Protein AF-A0A8C8WQU9-F1 (afdb_monomer)

Secondary structure (DSSP, 8-state):
-EEEEEETTS-EEEEE--TTSBHHHHHHHHHHHH---GGGEEEEETTEEPPTTSBGGGGT--TTEEEEEEE--------S-S-----HHHHHHHHHTTTS-HHHHHHHHHHHHHHHHHHHHT--HHHHHHHHHHHHS--------------------------------

Sequence (169 aa):
MFLTVKLLLGQRCSLKVSGQESVAMLKKLVSERLQVPEEQQHLLFRGQLLADDKRLSNYRIGPDASINVMMRPLAKSTAGEAHQPQPLWHHLGLVLAKHFEPQDTKAVLRLLKQEHQERLQRISLGDLERLAQCLLVEEPVVEPPGEKERGEHLLGVRPGCFGRYTDQE

InterPro domains:
  IPR000626 Ubiquitin-like domain [PF00240] (3-73)
  IPR000626 Ubiquitin-like domain [PS50053] (1-72)
  IPR000626 Ubiquitin-like domain [SM00213] (1-72)
  IPR019954 Ubiquitin conserved site [PS00299] (27-52)
  IPR029071 Ubiquitin-like domain superfamily [SSF54236] (1-84)
  IPR041421 Ubl4, C-terminal TUGS domain [PF17840] (89-134)
  IPR043317 Ubiquitin-like protein 4B [PTHR47905] (1-150)

Organism: Panthera leo (NCBI:txid9689)

Foldseek 3Di:
DWEWEAELLRDIDIDDDDQFDFPLVVLVVCCVPVVADSVQWFKAFPNDTGDRPDGNVVVVQDPHGYIYIYGDPPPPPPPDDDDPPPPVLVVQLVVCVVPDDNVVSVVVSVVVVVVVVVCVVVQDPVNVVVVSCVVNVPDDDDDDDDDDDDDDDDDDDDDDDDDDDDDDD

Structure (mmCIF, N/CA/C/O backbone):
data_AF-A0A8C8WQU9-F1
#
_entry.id   AF-A0A8C8WQU9-F1
#
loop_
_atom_site.group_PDB
_atom_site.id
_atom_site.type_symbol
_atom_site.label_atom_id
_atom_site.label_alt_id
_atom_site.label_comp_id
_atom_site.label_asym_id
_atom_site.label_entity_id
_atom_site.label_seq_id
_atom_site.pdbx_PDB_ins_code
_atom_site.Cartn_x
_atom_site.Cartn_y
_atom_site.Cartn_z
_atom_site.occupancy
_atom_site.B_iso_or_equiv
_atom_site.auth_seq_id
_atom_site.auth_comp_id
_atom_site.auth_asym_id
_atom_site.auth_atom_id
_atom_site.pdbx_PDB_model_num
ATOM 1 N N . MET A 1 1 ? -15.881 -2.206 21.773 1.00 85.19 1 MET A N 1
ATOM 2 C CA . MET A 1 1 ? -16.179 -3.003 20.565 1.00 85.19 1 MET A CA 1
ATOM 3 C C . MET A 1 1 ? -14.893 -3.657 20.079 1.00 85.19 1 MET A C 1
ATOM 5 O O . MET A 1 1 ? -13.821 -3.149 20.396 1.00 85.19 1 MET A O 1
ATOM 9 N N . PHE A 1 2 ? -14.984 -4.789 19.385 1.00 88.06 2 PHE A N 1
ATOM 10 C CA . PHE A 1 2 ? -13.828 -5.426 18.750 1.00 88.06 2 PHE A CA 1
ATOM 11 C C . PHE A 1 2 ? -13.806 -5.063 17.269 1.00 88.06 2 PHE A C 1
ATOM 13 O O . PHE A 1 2 ? -14.858 -5.013 16.640 1.00 88.06 2 PHE A O 1
ATOM 20 N N . LEU A 1 3 ? -12.623 -4.769 16.739 1.00 91.12 3 LEU A N 1
ATOM 21 C CA . LEU A 1 3 ? -12.391 -4.503 15.325 1.00 91.12 3 LEU A CA 1
ATOM 22 C C . LEU A 1 3 ? -11.347 -5.472 14.795 1.00 91.12 3 LEU A C 1
ATOM 24 O O . LEU A 1 3 ? -10.357 -5.751 15.472 1.00 91.12 3 LEU A O 1
ATOM 28 N N . THR A 1 4 ? -11.538 -5.936 13.565 1.00 91.38 4 THR A N 1
ATOM 29 C CA . THR A 1 4 ? -10.522 -6.704 12.847 1.00 91.38 4 THR A CA 1
ATOM 30 C C . THR A 1 4 ? -9.752 -5.766 11.935 1.00 91.38 4 THR A C 1
ATOM 32 O O . THR A 1 4 ? -10.322 -5.155 11.034 1.00 91.38 4 THR A O 1
ATOM 35 N N . VAL A 1 5 ? -8.447 -5.667 12.139 1.00 91.88 5 VAL A N 1
ATOM 36 C CA . VAL A 1 5 ? -7.554 -4.908 11.270 1.00 91.88 5 VAL A CA 1
ATOM 37 C C . VAL A 1 5 ? -6.802 -5.888 10.377 1.00 91.88 5 VAL A C 1
ATOM 39 O O . VAL A 1 5 ? -6.240 -6.861 10.875 1.00 91.88 5 VAL A O 1
ATOM 42 N N . LYS A 1 6 ? -6.822 -5.657 9.062 1.00 91.06 6 LYS A N 1
ATOM 43 C CA . LYS A 1 6 ? -6.188 -6.511 8.048 1.00 91.06 6 LYS A CA 1
ATOM 44 C C . LYS A 1 6 ? -5.132 -5.722 7.285 1.00 91.06 6 LYS A C 1
ATOM 46 O O . LYS A 1 6 ? -5.449 -4.675 6.728 1.00 91.06 6 LYS A O 1
ATOM 51 N N . LEU A 1 7 ? -3.903 -6.214 7.235 1.00 88.12 7 LEU A N 1
ATOM 52 C CA . LEU A 1 7 ? -2.866 -5.703 6.342 1.00 88.12 7 LEU A CA 1
ATOM 53 C C . LEU A 1 7 ? -2.962 -6.377 4.976 1.00 88.12 7 LEU A C 1
ATOM 55 O O . LEU A 1 7 ? -3.433 -7.505 4.852 1.00 88.12 7 LEU A O 1
ATOM 59 N N . LEU A 1 8 ? -2.441 -5.693 3.955 1.00 74.25 8 LEU A N 1
ATOM 60 C CA . LEU A 1 8 ? -2.272 -6.266 2.615 1.00 74.25 8 LEU A CA 1
ATOM 61 C C . LEU A 1 8 ? -1.312 -7.468 2.597 1.00 74.25 8 LEU A C 1
ATOM 63 O O . LEU A 1 8 ? -1.430 -8.324 1.732 1.00 74.25 8 LEU A O 1
ATOM 67 N N . LEU A 1 9 ? -0.407 -7.555 3.575 1.00 74.69 9 LEU A N 1
ATOM 68 C CA . LEU A 1 9 ? 0.551 -8.652 3.746 1.00 74.69 9 LEU A CA 1
ATOM 69 C C . LEU A 1 9 ? -0.062 -9.877 4.456 1.00 74.69 9 LEU A C 1
ATOM 71 O O . LEU A 1 9 ? 0.643 -10.602 5.140 1.00 74.69 9 LEU A O 1
ATOM 75 N N . GLY A 1 10 ? -1.387 -10.0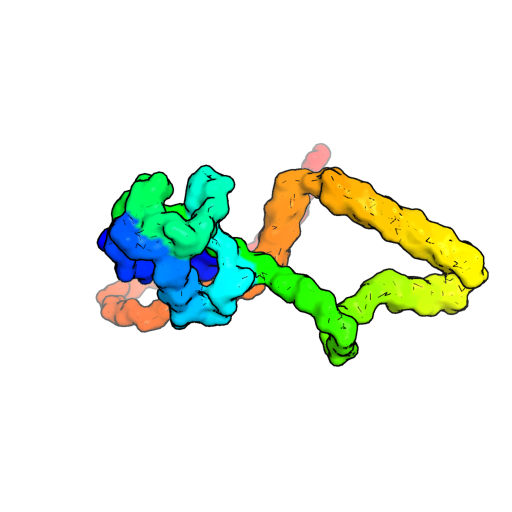60 4.415 1.00 75.50 10 GLY A N 1
ATOM 76 C CA . GLY A 1 10 ? -2.075 -11.199 5.045 1.00 75.50 10 GLY A CA 1
ATOM 77 C C . GLY A 1 10 ? -2.181 -11.151 6.578 1.00 75.50 10 GLY A C 1
ATOM 78 O O . GLY A 1 10 ? -3.049 -11.806 7.159 1.00 75.50 10 GLY A O 1
ATOM 79 N N . GLN A 1 11 ? -1.374 -10.327 7.250 1.00 83.38 11 GLN A N 1
ATOM 80 C CA . GLN A 1 11 ? -1.410 -10.176 8.703 1.00 83.38 11 GLN A CA 1
ATOM 81 C C . GLN A 1 11 ? -2.728 -9.541 9.174 1.00 83.38 11 GLN A C 1
ATOM 83 O O . GLN A 1 11 ? -3.182 -8.521 8.651 1.00 83.38 11 GLN A O 1
ATOM 88 N N . ARG A 1 12 ? -3.346 -10.120 10.208 1.00 88.69 12 ARG A N 1
ATOM 89 C CA . ARG A 1 12 ? -4.572 -9.600 10.829 1.00 88.69 12 ARG A CA 1
ATOM 90 C C . ARG A 1 12 ? -4.436 -9.535 12.341 1.00 88.69 12 ARG A C 1
ATOM 92 O O . ARG A 1 12 ? -3.870 -10.437 12.950 1.00 88.69 12 ARG A O 1
ATOM 99 N N . CYS A 1 13 ? -4.999 -8.503 12.956 1.00 89.00 13 CYS A N 1
ATOM 100 C CA . CYS A 1 13 ? -5.068 -8.385 14.408 1.00 89.00 13 CYS A CA 1
ATOM 101 C C . CYS A 1 13 ? -6.464 -7.942 14.856 1.00 89.00 13 CYS A C 1
ATOM 103 O O . CYS A 1 13 ? -7.188 -7.259 14.130 1.00 89.00 13 CYS A O 1
ATOM 105 N N . SER A 1 14 ? -6.852 -8.365 16.059 1.00 91.38 14 SER A N 1
ATOM 106 C CA . SER A 1 14 ? -8.106 -7.944 16.684 1.00 91.38 14 SER A CA 1
ATOM 107 C C . SER A 1 14 ? -7.806 -6.869 17.718 1.00 91.38 14 SER A C 1
ATOM 109 O O . SER A 1 14 ? -7.038 -7.103 18.651 1.00 91.38 14 SER A O 1
ATOM 111 N N . LEU A 1 15 ? -8.402 -5.690 17.556 1.00 90.19 15 LEU A N 1
ATOM 112 C CA . LEU A 1 15 ? -8.216 -4.550 18.449 1.00 90.19 15 LEU A CA 1
ATOM 113 C C . LEU A 1 15 ? -9.496 -4.280 19.232 1.00 90.19 15 LEU A C 1
ATOM 115 O O . LEU A 1 15 ? -10.597 -4.282 18.681 1.00 90.19 15 LEU A O 1
ATOM 119 N N . LYS A 1 16 ? -9.349 -4.016 20.531 1.00 89.94 16 LYS A N 1
ATOM 120 C CA . LYS A 1 16 ? -10.446 -3.576 21.392 1.00 89.94 16 LYS A CA 1
ATOM 121 C C . LYS A 1 16 ? -10.411 -2.055 21.479 1.00 89.94 16 LYS A C 1
ATOM 123 O O . LYS A 1 16 ? -9.494 -1.508 22.078 1.00 89.94 16 LYS A O 1
ATOM 128 N N . VAL A 1 17 ? -11.417 -1.403 20.908 1.00 88.19 17 VAL A N 1
ATOM 129 C CA . VAL A 1 17 ? -11.551 0.064 20.897 1.00 88.19 17 VAL A CA 1
ATOM 130 C C . VAL A 1 17 ? -12.966 0.486 21.265 1.00 88.19 17 VAL A C 1
ATOM 132 O O . VAL A 1 17 ? -13.908 -0.314 21.208 1.00 88.19 17 VAL A O 1
ATOM 135 N N . SER A 1 18 ? -13.149 1.740 21.657 1.00 88.62 18 SER A N 1
ATOM 136 C CA . SER A 1 18 ? -14.468 2.352 21.818 1.00 88.62 18 SER A CA 1
ATOM 137 C C . SER A 1 18 ? -14.915 3.063 20.536 1.00 88.62 18 SER A C 1
ATOM 139 O O . SER A 1 18 ? -14.113 3.679 19.843 1.00 88.62 18 SER A O 1
ATOM 141 N N . GLY A 1 19 ? -16.216 3.045 20.224 1.00 81.56 19 GLY A N 1
ATOM 142 C CA . GLY A 1 19 ? -16.770 3.736 19.045 1.00 81.56 19 GLY A CA 1
ATOM 143 C C . GLY A 1 19 ? -16.589 5.258 19.059 1.00 81.56 19 GLY A C 1
ATOM 144 O O . GLY A 1 19 ? -16.752 5.905 18.030 1.00 81.56 19 GLY A O 1
ATOM 145 N N . GLN A 1 20 ? -16.238 5.830 20.212 1.00 85.50 20 GLN A N 1
ATOM 146 C CA . GLN A 1 20 ? -15.998 7.263 20.383 1.00 85.50 20 GLN A CA 1
ATOM 147 C C . GLN A 1 20 ? -14.537 7.679 20.192 1.00 85.50 20 GLN A C 1
ATOM 149 O O . GLN A 1 20 ? -14.253 8.879 20.211 1.00 85.50 20 GLN A O 1
ATOM 154 N N . GLU A 1 21 ? -13.625 6.721 20.027 1.00 89.25 21 GLU A N 1
ATOM 155 C CA . GLU A 1 21 ? -12.210 6.999 19.794 1.00 89.25 21 GLU A CA 1
ATOM 156 C C . GLU A 1 21 ? -11.976 7.613 18.407 1.00 89.25 21 GLU A C 1
ATOM 158 O O . GLU A 1 21 ? -12.782 7.470 17.478 1.00 89.25 21 GLU A O 1
ATOM 163 N N . SER A 1 22 ? -10.867 8.343 18.285 1.00 91.62 22 SER A N 1
ATOM 164 C CA . SER A 1 22 ? -10.417 8.928 17.026 1.00 91.62 22 SER A CA 1
ATOM 165 C C . SER A 1 22 ? -9.707 7.895 16.157 1.00 91.62 22 SER A C 1
ATOM 167 O O . SER A 1 22 ? -9.136 6.915 16.641 1.00 91.62 22 SER A O 1
ATOM 169 N N . VAL A 1 23 ? -9.698 8.149 14.851 1.00 91.56 23 VAL A N 1
ATOM 170 C CA . VAL A 1 23 ? -8.919 7.355 13.892 1.00 91.56 23 VAL A CA 1
ATOM 171 C C . VAL A 1 23 ? -7.416 7.435 14.203 1.00 91.56 23 VAL A C 1
ATOM 173 O O . VAL A 1 23 ? -6.724 6.427 14.082 1.00 91.56 23 VAL A O 1
ATOM 176 N N . ALA A 1 24 ? -6.926 8.573 14.711 1.00 91.44 24 ALA A N 1
ATOM 177 C CA . ALA A 1 24 ? -5.544 8.718 15.177 1.00 91.44 24 ALA A CA 1
ATOM 178 C C . ALA A 1 24 ? -5.177 7.723 16.300 1.00 91.44 24 ALA A C 1
ATOM 180 O O . ALA A 1 24 ? -4.123 7.093 16.250 1.00 91.44 24 ALA A O 1
ATOM 181 N N . MET A 1 25 ? -6.065 7.515 17.283 1.00 90.94 25 MET A N 1
ATOM 182 C CA . MET A 1 25 ? -5.841 6.524 18.347 1.00 90.94 25 MET A CA 1
ATOM 183 C C . MET A 1 25 ? -5.774 5.101 17.780 1.00 90.94 25 MET A C 1
ATOM 185 O O . MET A 1 25 ? -4.926 4.303 18.179 1.00 90.94 25 MET A O 1
ATOM 189 N N . LEU A 1 26 ? -6.636 4.791 16.807 1.00 90.94 26 LEU A N 1
ATOM 190 C CA . LEU A 1 26 ? -6.622 3.496 16.136 1.00 90.94 26 LEU A CA 1
ATOM 191 C C . LEU A 1 26 ? -5.300 3.264 15.386 1.00 90.94 26 LEU A C 1
ATOM 193 O O . LEU A 1 26 ? -4.740 2.179 15.506 1.00 90.94 26 LEU A O 1
ATOM 197 N N . LYS A 1 27 ? -4.761 4.266 14.677 1.00 90.94 27 LYS A N 1
ATOM 198 C CA . LYS A 1 27 ? -3.441 4.170 14.020 1.00 90.94 27 LYS A CA 1
ATOM 199 C C . LYS A 1 27 ? -2.314 3.869 15.003 1.00 90.94 27 LYS A C 1
ATOM 201 O O . LYS A 1 27 ? -1.464 3.025 14.725 1.00 90.94 27 LYS A O 1
ATOM 206 N N . LYS A 1 28 ? -2.339 4.495 16.180 1.00 91.06 28 LYS A N 1
ATOM 207 C CA . LYS A 1 28 ? -1.367 4.219 17.241 1.00 91.06 28 LYS A CA 1
ATOM 208 C C . LYS A 1 28 ? -1.435 2.766 17.718 1.00 91.06 28 LYS A C 1
ATOM 210 O O . LYS A 1 28 ? -0.418 2.084 17.770 1.00 91.06 28 LYS A O 1
ATOM 215 N N . LEU A 1 29 ? -2.637 2.247 17.971 1.00 90.81 29 LEU A N 1
ATOM 216 C CA . LEU A 1 29 ? -2.826 0.838 18.347 1.00 90.81 29 LEU A CA 1
ATOM 217 C C . LEU A 1 29 ? -2.380 -0.126 17.239 1.00 90.81 29 LEU A C 1
ATOM 219 O O . LEU A 1 29 ? -1.796 -1.173 17.513 1.00 90.81 29 LEU A O 1
ATOM 223 N N . VAL A 1 30 ? -2.645 0.223 15.980 1.00 89.38 30 VAL A N 1
ATOM 224 C CA . VAL A 1 30 ? -2.168 -0.530 14.814 1.00 89.38 30 VAL A CA 1
ATOM 225 C C . VAL A 1 30 ? -0.639 -0.500 14.748 1.00 89.38 30 VAL A C 1
ATOM 227 O O . VAL A 1 30 ? -0.035 -1.546 14.528 1.00 89.38 30 VAL A O 1
ATOM 230 N N . SER A 1 31 ? -0.009 0.646 15.015 1.00 89.38 31 SER A N 1
ATOM 231 C CA . SER A 1 31 ? 1.452 0.795 15.081 1.00 89.38 31 SER A CA 1
ATOM 232 C C . SER A 1 31 ? 2.059 -0.109 16.156 1.00 89.38 31 SER A C 1
ATOM 234 O O . SER A 1 31 ? 2.987 -0.862 15.880 1.00 89.38 31 SER A O 1
ATOM 236 N N . GLU A 1 32 ? 1.467 -0.144 17.350 1.00 89.12 32 GLU A N 1
ATOM 237 C CA . GLU A 1 32 ? 1.929 -0.996 18.453 1.00 89.12 32 GLU A CA 1
ATOM 238 C C . GLU A 1 32 ? 1.806 -2.499 18.153 1.00 89.12 32 GLU A C 1
ATOM 240 O O . GLU A 1 32 ? 2.641 -3.290 18.589 1.00 89.12 32 GLU A O 1
ATOM 245 N N . ARG A 1 33 ? 0.766 -2.924 17.421 1.00 87.50 33 ARG A N 1
ATOM 246 C CA . ARG A 1 33 ? 0.516 -4.353 17.145 1.00 87.50 33 ARG A CA 1
ATOM 247 C C . ARG A 1 33 ? 1.180 -4.876 15.884 1.00 87.50 33 ARG A C 1
ATOM 249 O O . ARG A 1 33 ? 1.538 -6.048 15.845 1.00 87.50 33 ARG A O 1
ATOM 256 N N . LEU A 1 34 ? 1.293 -4.039 14.861 1.00 83.94 34 LEU A N 1
ATOM 257 C CA . LEU A 1 34 ? 1.752 -4.430 13.527 1.00 83.94 34 LEU A CA 1
ATOM 258 C C . LEU A 1 34 ? 3.110 -3.805 13.182 1.00 83.94 34 LEU A C 1
ATOM 260 O O . LEU A 1 34 ? 3.645 -4.083 12.117 1.00 83.94 34 LEU A O 1
ATOM 264 N N . GLN A 1 35 ? 3.676 -2.987 14.079 1.00 84.38 35 GLN A N 1
ATOM 265 C CA . GLN A 1 35 ? 4.975 -2.317 13.930 1.00 84.38 35 GLN A CA 1
ATOM 266 C C . GLN A 1 35 ? 5.080 -1.434 12.675 1.00 84.38 35 GLN A C 1
ATOM 268 O O . GLN A 1 35 ? 6.162 -1.221 12.132 1.00 84.38 35 GLN A O 1
ATOM 273 N N . VAL A 1 36 ? 3.951 -0.892 12.211 1.00 83.25 36 VAL A N 1
ATOM 274 C CA . VAL A 1 36 ? 3.902 0.014 11.055 1.00 83.25 36 VAL A CA 1
ATOM 275 C C . VAL A 1 36 ? 3.895 1.466 11.542 1.00 83.25 36 VAL A C 1
ATOM 277 O O . VAL A 1 36 ? 3.056 1.797 12.372 1.00 83.25 36 VAL A O 1
ATOM 280 N N . PRO A 1 37 ? 4.727 2.377 11.012 1.00 87.94 37 PRO A N 1
ATOM 281 C CA . PRO A 1 37 ? 4.691 3.791 11.392 1.00 87.94 37 PRO A CA 1
ATOM 282 C C . PRO A 1 37 ? 3.347 4.455 11.064 1.00 87.94 37 PRO A C 1
ATOM 284 O O . PRO A 1 37 ? 2.845 4.305 9.952 1.00 87.94 37 PRO A O 1
ATOM 287 N N . GLU A 1 38 ? 2.793 5.249 11.984 1.00 88.19 38 GLU A N 1
ATOM 288 C CA . GLU A 1 38 ? 1.481 5.913 11.838 1.00 88.19 38 GLU A CA 1
ATOM 289 C C . GLU A 1 38 ? 1.360 6.759 10.555 1.00 88.19 38 GLU A C 1
ATOM 291 O O . GLU A 1 38 ? 0.307 6.787 9.917 1.00 88.19 38 GLU A O 1
ATOM 296 N N . GLU A 1 39 ? 2.458 7.396 10.138 1.00 85.19 39 GLU A N 1
ATOM 297 C CA . GLU A 1 39 ? 2.547 8.232 8.930 1.00 85.19 39 GLU A CA 1
ATOM 298 C C . GLU A 1 39 ? 2.386 7.437 7.627 1.00 85.19 39 GLU A C 1
ATOM 300 O O . GLU A 1 39 ? 1.946 7.973 6.612 1.00 85.19 39 GLU A O 1
ATOM 305 N N . GLN A 1 40 ? 2.752 6.154 7.647 1.00 87.12 40 GLN A N 1
ATOM 306 C CA . GLN A 1 40 ? 2.679 5.262 6.488 1.00 87.12 40 GLN A CA 1
ATOM 307 C C 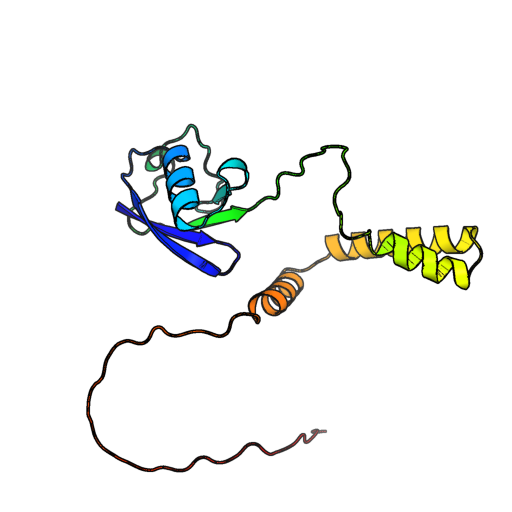. GLN A 1 40 ? 1.353 4.499 6.436 1.00 87.12 40 GLN A C 1
ATOM 309 O O . GLN A 1 40 ? 1.037 3.884 5.414 1.00 87.12 40 GLN A O 1
ATOM 314 N N . GLN A 1 41 ? 0.582 4.521 7.528 1.00 87.94 41 GLN A N 1
ATOM 315 C CA . GLN A 1 41 ? -0.675 3.799 7.647 1.00 87.94 41 GLN A CA 1
ATOM 316 C C . GLN A 1 41 ? -1.841 4.568 7.025 1.00 87.94 41 GLN A C 1
ATOM 318 O O . GLN A 1 41 ? -2.202 5.675 7.435 1.00 87.94 41 GLN A O 1
ATOM 323 N N . HIS A 1 42 ? -2.533 3.898 6.111 1.00 89.94 42 HIS A N 1
ATOM 324 C CA . HIS A 1 42 ? -3.796 4.346 5.546 1.00 89.94 42 HIS A CA 1
ATOM 325 C C . HIS A 1 42 ? -4.901 3.357 5.911 1.00 89.94 42 HIS A C 1
ATOM 327 O O . HIS A 1 42 ? -4.969 2.254 5.368 1.00 89.94 42 HIS A O 1
ATOM 333 N N . LEU A 1 43 ? -5.764 3.758 6.847 1.00 90.81 43 LEU A N 1
ATOM 334 C CA . LEU A 1 43 ? -6.900 2.956 7.293 1.00 90.81 43 LEU A CA 1
ATOM 335 C C . LEU A 1 43 ? -8.073 3.123 6.324 1.00 90.81 43 LEU A C 1
ATOM 337 O O . LEU A 1 43 ? -8.545 4.235 6.099 1.00 90.81 43 LEU A O 1
ATOM 341 N N . LEU A 1 44 ? -8.557 2.018 5.767 1.00 91.50 44 LEU A N 1
ATOM 342 C CA . LEU A 1 44 ? -9.618 1.977 4.770 1.00 91.50 44 LEU A CA 1
ATOM 343 C C . LEU A 1 44 ? -10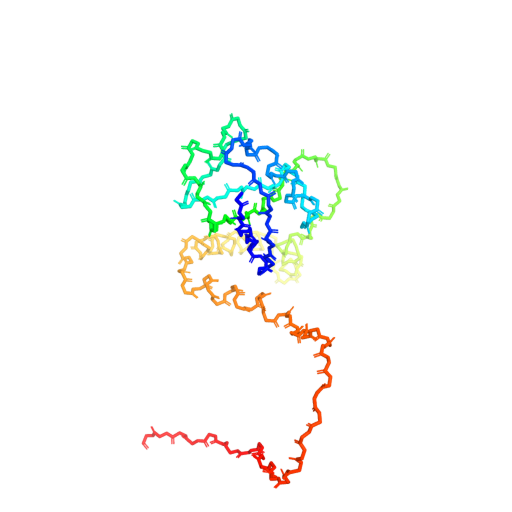.802 1.154 5.284 1.00 91.50 44 LEU A C 1
ATOM 345 O O . LEU A 1 44 ? -10.666 -0.024 5.624 1.00 91.50 44 LEU A O 1
ATOM 349 N N . PHE A 1 45 ? -11.989 1.754 5.282 1.00 91.00 45 PHE A N 1
ATOM 350 C CA . PHE A 1 45 ? -13.234 1.090 5.655 1.00 91.00 45 PHE A CA 1
ATOM 351 C C . PHE A 1 45 ? -14.277 1.278 4.556 1.00 91.00 45 PHE A C 1
ATOM 353 O O . PHE A 1 45 ? -14.580 2.403 4.173 1.00 91.00 45 PHE A O 1
ATOM 360 N N . ARG A 1 46 ? -14.824 0.172 4.028 1.00 87.81 46 ARG A N 1
ATOM 361 C CA . ARG A 1 46 ? -15.824 0.182 2.936 1.00 87.81 46 ARG A CA 1
ATOM 362 C C . ARG A 1 46 ? -15.422 1.067 1.740 1.00 87.81 46 ARG A C 1
ATOM 364 O O . ARG A 1 46 ? -16.246 1.787 1.188 1.00 87.81 46 ARG A O 1
ATOM 371 N N . GLY A 1 47 ? -14.138 1.043 1.378 1.00 85.62 47 GLY A N 1
ATOM 372 C CA . GLY A 1 47 ? -13.586 1.849 0.283 1.00 85.62 47 GLY A CA 1
ATOM 373 C C . GLY A 1 47 ? -13.334 3.325 0.617 1.00 85.62 47 GLY A C 1
ATOM 374 O O . GLY A 1 47 ? -12.841 4.050 -0.238 1.00 85.62 47 GLY A O 1
ATOM 375 N N . GLN A 1 48 ? -13.624 3.780 1.840 1.00 89.31 48 GLN A N 1
ATOM 376 C CA . GLN A 1 48 ? -13.343 5.146 2.288 1.00 89.31 48 GLN A CA 1
ATOM 377 C C . GLN A 1 48 ? -12.085 5.189 3.154 1.00 89.31 48 GLN A C 1
ATOM 379 O O . GLN A 1 48 ? -11.928 4.389 4.080 1.00 89.31 48 GLN A O 1
ATOM 384 N N . LEU A 1 49 ? -11.199 6.141 2.855 1.00 91.38 49 LEU A N 1
ATOM 385 C CA . LEU A 1 49 ? -10.031 6.435 3.678 1.00 91.38 49 LEU A CA 1
ATOM 386 C C . LEU A 1 49 ? -10.478 7.162 4.944 1.00 91.38 49 LEU A C 1
ATOM 388 O O . LEU A 1 49 ? -11.152 8.191 4.877 1.00 91.38 49 LEU A O 1
ATOM 392 N N . LEU A 1 50 ? -10.100 6.619 6.095 1.00 90.94 50 LEU A N 1
ATOM 393 C CA . LEU A 1 50 ? -10.402 7.218 7.381 1.00 90.94 50 LEU A CA 1
ATOM 394 C C . LEU A 1 50 ? -9.440 8.380 7.636 1.00 90.94 50 LEU A C 1
ATOM 396 O O . LEU A 1 50 ? -8.223 8.209 7.632 1.00 90.94 50 LEU A O 1
ATOM 400 N N . ALA A 1 51 ? -10.011 9.559 7.854 1.00 90.06 51 ALA A N 1
ATOM 401 C CA . ALA A 1 51 ? -9.284 10.761 8.242 1.00 90.06 51 ALA A CA 1
ATOM 402 C C . ALA A 1 51 ? -9.058 10.819 9.765 1.00 90.06 51 ALA A C 1
ATOM 404 O O . ALA A 1 51 ? -9.962 10.480 10.536 1.00 90.06 51 ALA A O 1
ATOM 405 N N . ASP A 1 52 ? -7.864 11.254 10.178 1.00 88.19 52 ASP A N 1
ATOM 406 C CA . ASP A 1 52 ? -7.376 11.217 11.568 1.00 88.19 52 ASP A CA 1
ATOM 407 C C . ASP A 1 52 ? -8.157 12.128 12.525 1.00 88.19 52 ASP A C 1
ATOM 409 O O . ASP A 1 52 ? -8.278 11.830 13.715 1.00 88.19 52 ASP A O 1
ATOM 413 N N . ASP A 1 53 ? -8.729 13.205 11.987 1.00 88.19 53 ASP A N 1
ATOM 414 C CA . ASP A 1 53 ? -9.558 14.199 12.671 1.00 88.19 53 ASP A CA 1
ATOM 415 C C . ASP A 1 53 ? -10.968 13.685 13.006 1.00 88.19 53 ASP A C 1
ATOM 417 O O . ASP A 1 53 ? -11.678 14.277 13.824 1.00 88.19 53 ASP A O 1
ATOM 421 N N . LYS A 1 54 ? -11.391 12.564 12.408 1.00 89.31 54 LYS A N 1
ATOM 422 C CA . LYS A 1 54 ? -12.730 12.000 12.608 1.00 89.31 54 LYS A CA 1
ATOM 423 C C . LYS A 1 54 ? -12.731 10.841 13.605 1.00 89.31 54 LYS A C 1
ATOM 425 O O . LYS A 1 54 ? -11.746 10.137 13.818 1.00 89.31 54 LYS A O 1
ATOM 430 N N . ARG A 1 55 ? -13.892 10.638 14.231 1.00 90.69 55 ARG A N 1
ATOM 431 C CA . ARG A 1 55 ? -14.159 9.522 15.152 1.00 90.69 55 ARG A CA 1
ATOM 432 C C . ARG A 1 55 ? -14.654 8.293 14.405 1.00 90.69 55 ARG A C 1
ATOM 434 O O . ARG A 1 55 ? -15.266 8.419 13.344 1.00 90.69 55 ARG A O 1
ATOM 441 N N . LEU A 1 56 ? -14.467 7.114 14.994 1.00 88.25 56 LEU A N 1
ATOM 442 C CA . LEU A 1 56 ? -14.951 5.850 14.422 1.00 88.25 56 LEU A CA 1
ATOM 443 C C . LEU A 1 56 ? -16.484 5.830 14.258 1.00 88.25 56 LEU A C 1
ATOM 445 O O . LEU A 1 56 ? -17.003 5.325 13.259 1.00 88.25 56 LEU A O 1
ATOM 449 N N . SER A 1 57 ? -17.209 6.455 15.190 1.00 87.31 57 SER A N 1
ATOM 450 C CA . SER A 1 57 ? -18.666 6.624 15.146 1.00 87.31 57 SER A CA 1
ATOM 451 C C . SER A 1 57 ? -19.156 7.399 13.918 1.00 87.31 57 SER A C 1
ATOM 453 O O . SER A 1 57 ? -20.200 7.049 13.365 1.00 87.31 57 SER A O 1
ATOM 455 N N . ASN A 1 58 ? -18.388 8.379 13.425 1.00 88.12 58 ASN A N 1
ATOM 456 C CA . ASN A 1 58 ? -18.750 9.164 12.235 1.00 88.12 58 ASN A CA 1
ATOM 457 C C . ASN A 1 58 ? -18.815 8.296 10.970 1.00 88.12 58 ASN A C 1
ATOM 459 O O . ASN A 1 58 ? -19.601 8.571 10.066 1.00 88.12 58 ASN A O 1
ATOM 463 N N . TYR A 1 59 ? -18.022 7.225 10.924 1.00 86.75 59 TYR A N 1
ATOM 464 C CA . TYR A 1 59 ? -17.996 6.266 9.820 1.00 86.75 59 TYR A CA 1
ATOM 465 C C . TYR A 1 59 ? -18.935 5.073 10.038 1.00 86.75 59 TYR A C 1
ATOM 467 O O . TYR A 1 59 ? -18.930 4.134 9.242 1.00 86.75 59 TYR A O 1
ATOM 475 N N . ARG A 1 60 ? -19.750 5.099 11.106 1.00 86.88 60 ARG A N 1
ATOM 476 C CA . ARG A 1 60 ? -20.652 4.004 11.501 1.00 86.88 60 ARG A CA 1
ATOM 477 C C . ARG A 1 60 ? -19.913 2.666 11.626 1.00 86.88 60 ARG A C 1
ATOM 479 O O . ARG A 1 60 ? -20.429 1.621 11.229 1.00 86.88 60 ARG A O 1
ATOM 486 N N . ILE A 1 61 ? -18.685 2.710 12.146 1.00 87.44 61 ILE A N 1
ATOM 487 C CA . ILE A 1 61 ? -17.883 1.512 12.396 1.00 87.44 61 ILE A CA 1
ATOM 488 C C . ILE A 1 61 ? -18.498 0.793 13.598 1.00 87.44 61 ILE A C 1
ATOM 490 O O . ILE A 1 61 ? -18.504 1.314 14.713 1.00 87.44 61 ILE A O 1
ATOM 494 N N . GLY A 1 62 ? -19.077 -0.375 13.331 1.00 85.56 62 GLY A N 1
ATOM 495 C CA . GLY A 1 62 ? -19.743 -1.208 14.324 1.00 85.56 62 GLY A CA 1
ATOM 496 C C . GLY A 1 62 ? -18.811 -2.220 14.998 1.00 85.56 62 GLY A C 1
ATOM 497 O O . GLY A 1 62 ? -17.629 -2.311 14.650 1.00 85.56 62 GLY A O 1
ATOM 498 N N . PRO A 1 63 ? -19.347 -3.006 15.948 1.00 85.38 63 PRO A N 1
ATOM 499 C CA . PRO A 1 63 ? -18.661 -4.191 16.449 1.00 85.38 63 PRO A CA 1
ATOM 500 C C . PRO A 1 63 ? -18.383 -5.172 15.301 1.00 85.38 63 PRO A C 1
ATOM 502 O O . PRO A 1 63 ? -19.177 -5.284 14.369 1.00 85.38 63 PRO A O 1
ATOM 505 N N . ASP A 1 64 ? -17.223 -5.820 15.356 1.00 86.69 64 ASP A N 1
ATOM 506 C CA . ASP A 1 64 ? -16.735 -6.818 14.394 1.00 86.69 64 ASP A CA 1
ATOM 507 C C . ASP A 1 64 ? -16.503 -6.280 12.971 1.00 86.69 64 ASP A C 1
ATOM 509 O O . ASP A 1 64 ? -16.359 -7.026 12.000 1.00 86.69 64 ASP A O 1
ATOM 513 N N . ALA A 1 65 ? -16.407 -4.956 12.828 1.00 90.62 65 ALA A N 1
ATOM 514 C CA . ALA A 1 65 ? -16.050 -4.335 11.564 1.00 90.62 65 ALA A CA 1
ATOM 515 C C . ALA A 1 65 ? -14.597 -4.656 11.167 1.00 90.62 65 ALA A C 1
ATOM 517 O O . ALA A 1 65 ? -13.678 -4.645 11.990 1.00 90.62 65 ALA A O 1
ATOM 518 N N . SER A 1 66 ? -14.395 -4.908 9.870 1.00 91.19 66 SER A N 1
ATOM 519 C CA . SER A 1 66 ? -13.075 -5.128 9.269 1.00 91.19 66 SER A CA 1
ATOM 520 C C . SER A 1 66 ? -12.535 -3.846 8.633 1.00 91.19 66 SER A C 1
ATOM 522 O O . SER A 1 66 ? -13.174 -3.288 7.740 1.00 91.19 66 SER A O 1
ATOM 524 N N . ILE A 1 67 ? -11.351 -3.406 9.057 1.00 91.69 67 ILE A N 1
ATOM 525 C CA . ILE A 1 67 ? -10.625 -2.251 8.515 1.00 91.69 67 ILE A CA 1
ATOM 526 C C . ILE A 1 67 ? -9.370 -2.759 7.812 1.00 91.69 67 ILE A C 1
ATOM 528 O O . ILE A 1 67 ? -8.620 -3.553 8.374 1.00 91.69 67 ILE A O 1
ATOM 532 N N . ASN A 1 68 ? -9.135 -2.296 6.588 1.00 91.31 68 ASN A N 1
ATOM 533 C CA . ASN A 1 68 ? -7.928 -2.635 5.843 1.00 91.31 68 ASN A CA 1
ATOM 534 C C . ASN A 1 68 ? -6.868 -1.553 6.064 1.00 91.31 68 ASN A C 1
ATOM 536 O O . ASN A 1 68 ? -7.179 -0.367 6.000 1.00 91.31 68 ASN A O 1
ATOM 540 N N . VAL A 1 69 ? -5.625 -1.950 6.305 1.00 90.12 69 VAL A N 1
ATOM 541 C CA . VAL A 1 69 ? -4.474 -1.053 6.420 1.00 90.12 69 VAL A CA 1
ATOM 542 C C . VAL A 1 69 ? -3.657 -1.189 5.155 1.00 90.12 69 VAL A C 1
ATOM 544 O O . VAL A 1 69 ? -3.160 -2.269 4.830 1.00 90.12 69 VAL A O 1
ATOM 547 N N . MET A 1 70 ? -3.497 -0.079 4.454 1.00 88.31 70 MET A N 1
ATOM 548 C CA . MET A 1 70 ? -2.546 0.022 3.360 1.00 88.31 70 MET A CA 1
ATOM 549 C C . MET A 1 70 ? -1.314 0.763 3.856 1.00 88.31 70 MET A C 1
ATOM 551 O O . MET A 1 70 ? -1.434 1.788 4.527 1.00 88.31 70 MET A O 1
ATOM 555 N N . MET A 1 71 ? -0.138 0.250 3.511 1.00 83.81 71 MET A N 1
ATOM 556 C CA . MET A 1 71 ? 1.117 0.950 3.744 1.00 83.81 71 MET A CA 1
ATOM 557 C C . MET A 1 71 ? 1.489 1.701 2.478 1.00 83.81 71 MET A C 1
ATOM 559 O O . MET A 1 71 ? 1.595 1.099 1.408 1.00 83.81 71 MET A O 1
ATOM 563 N N . ARG A 1 72 ? 1.695 3.010 2.586 1.00 79.38 72 ARG A N 1
ATOM 564 C CA . ARG A 1 72 ? 2.349 3.772 1.526 1.00 79.38 72 ARG A CA 1
ATOM 565 C C . ARG A 1 72 ? 3.746 4.128 2.014 1.00 79.38 72 ARG A C 1
ATOM 567 O O . ARG A 1 72 ? 3.858 4.832 3.018 1.00 79.38 72 ARG A O 1
ATOM 574 N N . PRO A 1 73 ? 4.809 3.686 1.323 1.00 70.31 73 PRO A N 1
ATOM 575 C CA . PRO A 1 73 ? 6.131 4.228 1.568 1.00 70.31 73 PRO A CA 1
ATOM 576 C C . PRO A 1 73 ? 6.038 5.739 1.381 1.00 70.31 73 PRO A C 1
ATOM 578 O O . PRO A 1 73 ? 5.693 6.212 0.294 1.00 70.31 73 PRO A O 1
ATOM 581 N N . LEU A 1 74 ? 6.282 6.503 2.447 1.00 61.66 74 LEU A N 1
ATOM 582 C CA . LEU A 1 74 ? 6.452 7.940 2.318 1.00 61.66 74 LEU A CA 1
ATOM 583 C C . LEU A 1 74 ? 7.666 8.111 1.411 1.00 61.66 74 LEU A C 1
ATOM 585 O O . LEU A 1 74 ? 8.787 7.808 1.821 1.00 61.66 74 LEU A O 1
ATOM 589 N N . ALA A 1 75 ? 7.433 8.521 0.165 1.00 51.16 75 ALA A N 1
ATOM 590 C CA . ALA A 1 75 ? 8.488 8.915 -0.746 1.00 51.16 75 ALA A CA 1
ATOM 591 C C . ALA A 1 75 ? 9.099 10.192 -0.170 1.00 51.16 75 ALA A C 1
ATOM 593 O O . ALA A 1 75 ? 8.756 11.305 -0.557 1.00 51.16 75 ALA A O 1
ATOM 594 N N . LYS A 1 76 ? 9.961 10.029 0.835 1.00 45.03 76 LYS A N 1
ATOM 595 C CA . LYS A 1 76 ? 10.821 11.093 1.314 1.00 45.03 76 LYS A CA 1
ATOM 596 C C . LYS A 1 76 ? 11.766 11.335 0.154 1.00 45.03 76 LYS A C 1
ATOM 598 O O . LYS A 1 76 ? 12.721 10.595 -0.061 1.00 45.03 76 LYS A O 1
ATOM 603 N N . SER A 1 77 ? 11.461 12.359 -0.627 1.00 43.88 77 SER A N 1
ATOM 604 C CA . SER A 1 77 ? 12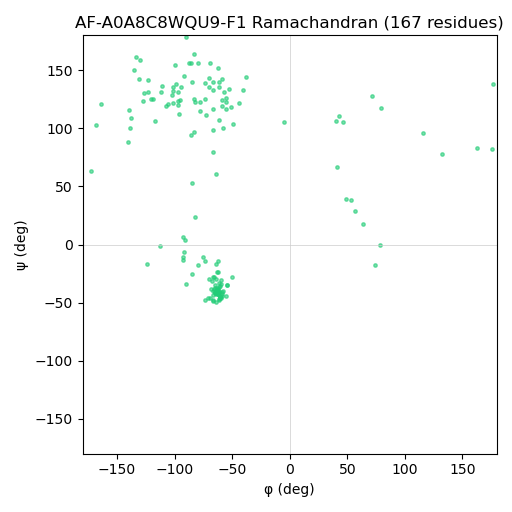.423 13.052 -1.466 1.00 43.88 77 SER A CA 1
ATOM 605 C C . SER A 1 77 ? 13.462 13.724 -0.562 1.00 43.88 77 SER A C 1
ATOM 607 O O . SER A 1 77 ? 13.593 14.940 -0.547 1.00 43.88 77 SER A O 1
ATOM 609 N N . THR A 1 78 ? 14.193 12.946 0.233 1.00 36.16 78 THR A N 1
ATOM 610 C CA . THR A 1 78 ? 15.500 13.362 0.716 1.00 36.16 78 THR A CA 1
ATOM 611 C C . THR A 1 78 ? 16.456 13.014 -0.407 1.00 36.16 78 THR A C 1
ATOM 613 O O . THR A 1 78 ? 16.857 11.865 -0.577 1.00 36.16 78 THR A O 1
ATOM 616 N N . ALA A 1 79 ? 16.751 14.018 -1.230 1.00 47.41 79 ALA A N 1
ATOM 617 C CA . ALA A 1 79 ? 17.996 14.063 -1.974 1.00 47.41 79 ALA A CA 1
ATOM 618 C C . ALA A 1 79 ? 19.132 13.791 -0.970 1.00 47.41 79 ALA A C 1
ATOM 620 O O . ALA A 1 79 ? 19.412 14.619 -0.110 1.00 47.41 79 ALA A O 1
ATOM 621 N N . GLY A 1 80 ? 19.671 12.578 -0.995 1.00 39.75 80 GLY A N 1
ATOM 622 C CA . GLY A 1 80 ? 20.567 12.070 0.038 1.00 39.75 80 GLY A CA 1
ATOM 623 C C . GLY A 1 80 ? 20.655 10.555 -0.060 1.00 39.75 80 GLY A C 1
ATOM 624 O O . GLY A 1 80 ? 19.897 9.838 0.580 1.00 39.75 80 GLY A O 1
ATOM 625 N N . GLU A 1 81 ? 21.518 10.117 -0.969 1.00 42.88 81 GLU A N 1
ATOM 626 C CA . GLU A 1 81 ? 22.098 8.781 -1.132 1.00 42.88 81 GLU A CA 1
ATOM 627 C C . GLU A 1 81 ? 21.756 7.741 -0.045 1.00 42.88 81 GLU A C 1
ATOM 629 O O . GLU A 1 81 ? 22.342 7.739 1.030 1.00 42.88 81 GLU A O 1
ATOM 634 N N . ALA A 1 82 ? 20.875 6.787 -0.366 1.00 36.25 82 ALA A N 1
ATOM 635 C CA . ALA A 1 82 ? 20.923 5.421 0.163 1.00 36.25 82 ALA A CA 1
ATOM 636 C C . ALA A 1 82 ? 19.963 4.520 -0.630 1.00 36.25 82 ALA A C 1
ATOM 638 O O . ALA A 1 82 ? 18.750 4.567 -0.449 1.00 36.25 82 ALA A O 1
ATOM 639 N N . HIS A 1 83 ? 20.536 3.718 -1.530 1.00 41.84 83 HIS A N 1
ATOM 640 C CA . HIS A 1 83 ? 19.951 2.516 -2.133 1.00 41.84 83 HIS A CA 1
ATOM 641 C C . HIS A 1 83 ? 18.467 2.595 -2.540 1.00 41.84 83 HIS A C 1
ATOM 643 O O . HIS A 1 83 ? 17.631 1.814 -2.092 1.00 41.84 83 HIS A O 1
ATOM 649 N N . GLN A 1 84 ? 18.172 3.432 -3.539 1.00 39.28 84 GLN A N 1
ATOM 650 C CA . GLN A 1 84 ? 17.300 2.933 -4.606 1.00 39.28 84 GLN A CA 1
ATOM 651 C C . GLN A 1 84 ? 17.970 1.656 -5.141 1.00 39.28 84 GLN A C 1
ATOM 653 O O . GLN A 1 84 ? 19.157 1.744 -5.482 1.00 39.28 84 GLN A O 1
ATOM 658 N N . PRO A 1 85 ? 17.302 0.485 -5.203 1.00 45.84 85 PRO A N 1
ATOM 659 C CA . PRO A 1 85 ? 17.847 -0.637 -5.958 1.00 45.84 85 PRO A CA 1
ATOM 660 C C . PRO A 1 85 ? 18.190 -0.073 -7.330 1.00 45.84 85 PRO A C 1
ATOM 662 O O . PRO A 1 85 ? 17.322 0.534 -7.964 1.00 45.84 85 PRO A O 1
ATOM 665 N N . GLN A 1 86 ? 19.477 -0.124 -7.698 1.00 49.91 86 GLN A N 1
ATOM 666 C CA . GLN A 1 86 ? 19.975 0.563 -8.887 1.00 49.91 86 GLN A CA 1
ATOM 667 C C . GLN A 1 86 ? 18.982 0.308 -10.016 1.00 49.91 86 GLN A C 1
ATOM 669 O O . GLN A 1 86 ? 18.695 -0.868 -10.270 1.00 49.91 86 GLN A O 1
ATOM 674 N N . PRO A 1 87 ? 18.394 1.353 -10.631 1.00 70.88 87 PRO A N 1
ATOM 675 C CA . PRO A 1 87 ? 17.251 1.143 -11.500 1.00 70.88 87 PRO A CA 1
ATOM 676 C C . PRO A 1 87 ? 17.687 0.133 -12.547 1.00 70.88 87 PRO A C 1
ATOM 678 O O . PRO A 1 87 ? 18.703 0.368 -13.196 1.00 70.88 87 PRO A O 1
ATOM 681 N N . LEU A 1 88 ? 16.987 -0.996 -12.679 1.00 79.88 88 LEU A N 1
ATOM 682 C CA . LEU A 1 88 ? 17.387 -2.086 -13.582 1.00 79.88 88 LEU A CA 1
ATOM 683 C C . LEU A 1 88 ? 17.686 -1.566 -14.997 1.00 79.88 88 LEU A C 1
ATOM 685 O O . LEU A 1 88 ? 18.563 -2.071 -15.685 1.00 79.88 88 LEU A O 1
ATOM 689 N N . TRP A 1 89 ? 17.036 -0.467 -15.381 1.00 85.25 89 TRP A N 1
ATOM 690 C CA . TRP A 1 89 ? 17.298 0.312 -16.587 1.00 85.25 89 TRP A CA 1
ATOM 691 C C . TRP A 1 89 ? 18.745 0.795 -16.767 1.00 85.25 89 TRP A C 1
ATOM 693 O O . TRP A 1 89 ? 19.210 0.860 -17.899 1.00 85.25 89 TRP A O 1
ATOM 703 N N . HIS A 1 90 ? 19.458 1.138 -15.693 1.00 83.19 90 HIS A N 1
ATOM 704 C CA . HIS A 1 90 ? 20.876 1.507 -15.736 1.00 83.19 90 HIS A CA 1
ATOM 705 C C . HIS A 1 90 ? 21.747 0.287 -16.027 1.00 83.19 90 HIS A C 1
ATOM 707 O O . HIS A 1 90 ? 22.589 0.351 -16.916 1.00 83.19 90 HIS A O 1
ATOM 713 N N . HIS A 1 91 ? 21.496 -0.839 -15.354 1.00 84.81 91 HIS A N 1
ATOM 714 C CA . HIS A 1 91 ? 22.184 -2.100 -15.642 1.00 84.81 91 HIS A CA 1
ATOM 715 C C . HIS A 1 91 ? 21.925 -2.568 -17.073 1.00 84.81 91 HIS A C 1
ATOM 717 O O . HIS A 1 91 ? 22.859 -2.912 -17.791 1.00 84.81 91 HIS A O 1
ATOM 723 N N . LEU A 1 92 ? 20.670 -2.505 -17.518 1.00 85.19 92 LEU A N 1
ATOM 724 C CA . LEU A 1 92 ? 20.306 -2.819 -18.890 1.00 85.19 92 LEU A CA 1
ATOM 725 C C . LEU A 1 92 ? 21.003 -1.878 -19.877 1.00 85.19 92 LEU A C 1
ATOM 727 O O . LEU A 1 92 ? 21.515 -2.332 -20.890 1.00 85.19 92 LEU A O 1
ATOM 731 N N . GLY A 1 93 ? 21.094 -0.586 -19.558 1.00 85.94 93 GLY A N 1
ATOM 732 C CA . GLY A 1 93 ? 21.839 0.377 -20.363 1.00 85.94 93 GLY A CA 1
ATOM 733 C C . GLY A 1 93 ? 23.329 0.060 -20.461 1.00 85.94 93 GLY A C 1
ATOM 734 O O . GLY A 1 93 ? 23.889 0.166 -21.546 1.00 85.94 93 GLY A O 1
ATOM 735 N N . LEU A 1 94 ? 23.957 -0.386 -19.370 1.00 85.94 94 LEU A N 1
ATOM 736 C CA . LEU A 1 94 ? 25.358 -0.819 -19.368 1.00 85.94 94 LEU A CA 1
ATOM 737 C C . LEU A 1 94 ? 25.573 -2.080 -20.211 1.00 85.94 94 LEU A C 1
ATOM 739 O O . LEU A 1 94 ? 26.593 -2.189 -20.885 1.00 85.94 94 LEU A O 1
ATOM 743 N N . VAL A 1 95 ? 24.631 -3.026 -20.188 1.00 87.44 95 VAL A N 1
ATOM 744 C CA . VAL A 1 95 ? 24.694 -4.234 -21.025 1.00 87.44 95 VAL A CA 1
ATOM 745 C C . VAL A 1 95 ? 24.490 -3.878 -22.496 1.00 87.44 95 VAL A C 1
ATOM 747 O O . VAL A 1 95 ? 25.271 -4.306 -23.339 1.00 87.44 95 VAL A O 1
ATOM 750 N N . LEU A 1 96 ? 23.497 -3.047 -22.809 1.00 86.12 96 LEU A N 1
ATOM 751 C CA . LEU A 1 96 ? 23.225 -2.607 -24.176 1.00 86.12 96 LEU A CA 1
ATOM 752 C C . LEU A 1 96 ? 24.394 -1.799 -24.755 1.00 86.12 96 LEU A C 1
ATOM 754 O O . LEU A 1 96 ? 24.789 -2.041 -25.890 1.00 8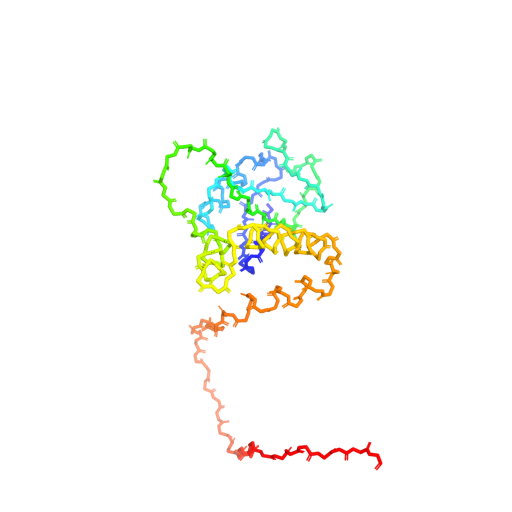6.12 96 LEU A O 1
ATOM 758 N N . ALA A 1 97 ? 25.030 -0.942 -23.954 1.00 85.50 97 ALA A N 1
ATOM 759 C CA . ALA A 1 97 ? 26.196 -0.167 -24.375 1.00 85.50 97 ALA A CA 1
ATOM 760 C C . ALA A 1 97 ? 27.428 -1.026 -24.730 1.00 85.50 97 ALA A C 1
ATOM 762 O O . ALA A 1 97 ? 28.339 -0.528 -25.384 1.00 85.50 97 ALA A O 1
ATOM 763 N N . LYS A 1 98 ? 27.478 -2.306 -24.322 1.00 86.56 98 LYS A N 1
ATOM 764 C CA . LYS A 1 98 ? 28.537 -3.246 -24.739 1.00 86.56 98 LYS A CA 1
ATOM 765 C C . LYS A 1 98 ? 28.315 -3.831 -26.137 1.00 86.56 98 LYS A C 1
ATOM 767 O O . LYS A 1 98 ? 29.256 -4.374 -26.706 1.00 86.56 98 LYS A O 1
ATOM 772 N N . HIS A 1 99 ? 27.093 -3.757 -26.664 1.00 85.19 99 HIS A N 1
ATOM 773 C CA . HIS A 1 99 ? 26.692 -4.431 -27.904 1.00 85.19 99 HIS A CA 1
ATOM 774 C C . HIS A 1 99 ? 26.122 -3.487 -28.971 1.0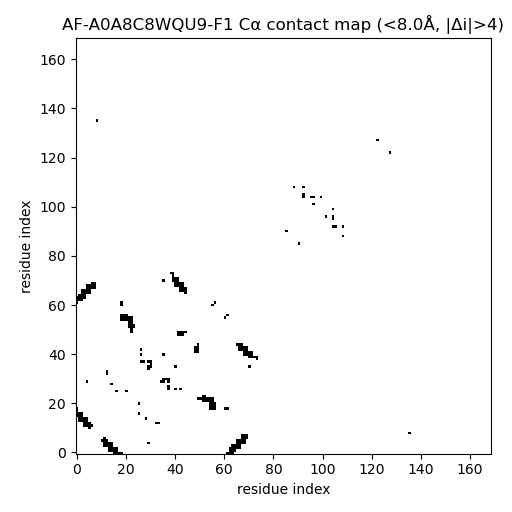0 85.19 99 HIS A C 1
ATOM 776 O O . HIS A 1 99 ? 26.063 -3.871 -30.135 1.00 85.19 99 HIS A O 1
ATOM 782 N N . PHE A 1 100 ? 25.718 -2.272 -28.596 1.00 85.62 100 PHE A N 1
ATOM 783 C CA . PHE A 1 100 ? 25.056 -1.305 -29.469 1.00 85.62 100 PHE A CA 1
ATOM 784 C C . PHE A 1 100 ? 25.720 0.067 -29.393 1.00 85.62 100 PHE A C 1
ATOM 786 O O . PHE A 1 100 ? 26.347 0.424 -28.393 1.00 85.62 100 PHE A O 1
ATOM 793 N N . GLU A 1 101 ? 25.512 0.881 -30.429 1.00 87.50 101 GL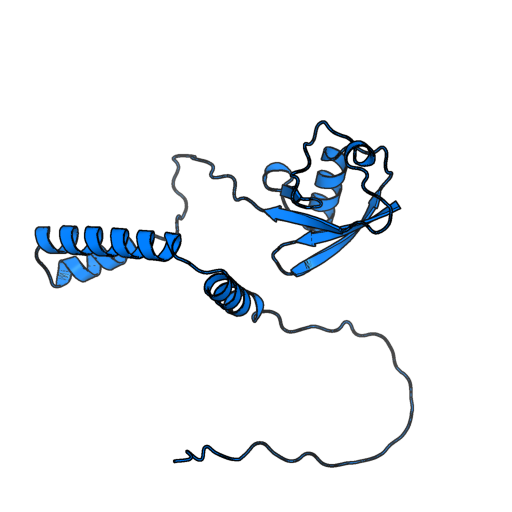U A N 1
ATOM 794 C CA . GLU A 1 101 ? 25.919 2.280 -30.406 1.00 87.50 101 GLU A CA 1
ATOM 795 C C . GLU A 1 101 ? 25.185 3.056 -29.294 1.00 87.50 101 GLU A C 1
ATOM 797 O O . GLU A 1 101 ? 24.056 2.722 -28.903 1.00 87.50 101 GLU A O 1
ATOM 802 N N . PRO A 1 102 ? 25.792 4.127 -28.753 1.00 81.19 102 PRO A N 1
ATOM 803 C CA . PRO A 1 102 ? 25.199 4.897 -27.661 1.00 81.19 102 PRO A CA 1
ATOM 804 C C . PRO A 1 102 ? 23.876 5.579 -28.048 1.00 81.19 102 PRO A C 1
ATOM 806 O O . PRO A 1 102 ? 23.058 5.871 -27.170 1.00 81.19 102 PRO A O 1
ATOM 809 N N . GLN A 1 103 ? 23.645 5.830 -29.341 1.00 81.50 103 GLN A N 1
ATOM 810 C CA . GLN A 1 103 ? 22.382 6.362 -29.854 1.00 81.50 103 GLN A CA 1
ATOM 811 C C . GLN A 1 103 ? 21.278 5.297 -29.842 1.00 81.50 103 GLN A C 1
ATOM 813 O O . GLN A 1 103 ? 20.201 5.542 -29.290 1.00 81.50 103 GLN A O 1
ATOM 818 N N . ASP A 1 104 ? 21.579 4.101 -30.343 1.00 85.31 104 ASP A N 1
ATOM 819 C CA . ASP A 1 104 ? 20.646 2.972 -30.375 1.00 85.31 104 ASP A CA 1
ATOM 820 C C . ASP A 1 104 ? 20.320 2.468 -28.974 1.00 85.31 104 ASP A C 1
ATOM 822 O O . ASP A 1 104 ? 19.159 2.242 -28.646 1.00 85.31 104 ASP A O 1
ATOM 826 N N . THR A 1 105 ? 21.316 2.413 -28.088 1.00 85.50 105 THR A N 1
ATOM 827 C CA . THR A 1 105 ? 21.118 2.072 -26.673 1.00 85.50 105 THR A CA 1
ATOM 828 C C . THR A 1 105 ? 20.085 2.995 -26.019 1.00 85.50 105 THR A C 1
ATOM 830 O O . THR A 1 105 ? 19.181 2.540 -25.315 1.00 85.50 105 THR A O 1
ATOM 833 N N . LYS A 1 106 ? 20.171 4.308 -26.276 1.00 84.62 106 LYS A N 1
ATOM 834 C CA . LYS A 1 106 ? 19.203 5.286 -25.756 1.00 84.62 106 LYS A CA 1
ATOM 835 C C . LYS A 1 106 ? 17.820 5.121 -26.386 1.00 84.62 106 LYS A C 1
ATOM 837 O O . LYS A 1 106 ? 16.826 5.297 -25.680 1.00 84.62 106 LYS A O 1
ATOM 842 N N . ALA A 1 107 ? 17.747 4.812 -27.680 1.00 87.06 107 ALA A N 1
ATOM 843 C CA . ALA A 1 107 ? 16.485 4.588 -28.381 1.00 87.06 107 ALA A CA 1
ATOM 844 C C . ALA A 1 107 ? 15.771 3.327 -27.865 1.00 87.06 107 ALA A C 1
ATOM 846 O O . ALA A 1 107 ? 14.608 3.407 -27.469 1.00 87.06 107 ALA A O 1
ATOM 847 N N . VAL A 1 108 ? 16.488 2.205 -27.758 1.00 88.56 108 VAL A N 1
ATOM 848 C CA . VAL A 1 108 ? 15.978 0.931 -27.228 1.00 88.56 108 VAL A CA 1
ATOM 849 C C . VAL A 1 108 ? 15.506 1.088 -25.785 1.00 88.56 108 VAL A C 1
ATOM 851 O O . VAL A 1 108 ? 14.392 0.689 -25.456 1.00 88.56 108 VAL A O 1
ATOM 854 N N . LEU A 1 109 ? 16.294 1.742 -24.923 1.00 87.69 109 LEU A N 1
ATOM 855 C CA . LEU A 1 109 ? 15.879 2.003 -23.540 1.00 87.69 109 LEU A CA 1
ATOM 856 C C . LEU A 1 109 ? 14.616 2.863 -23.456 1.00 87.69 109 LEU A C 1
ATOM 858 O O . LEU A 1 109 ? 13.801 2.664 -22.557 1.00 87.69 109 LEU A O 1
ATOM 862 N N . ARG A 1 110 ? 14.458 3.842 -24.352 1.00 87.56 110 ARG A N 1
ATOM 863 C CA . ARG A 1 110 ? 13.268 4.697 -24.389 1.00 87.56 110 ARG A CA 1
ATOM 864 C C . ARG A 1 110 ? 12.032 3.896 -24.785 1.00 87.56 110 ARG A C 1
ATOM 866 O O . ARG A 1 110 ? 11.023 3.994 -24.095 1.00 87.56 110 ARG A O 1
ATOM 873 N N . LEU A 1 111 ? 12.137 3.100 -25.847 1.00 90.88 111 LEU A N 1
ATOM 874 C CA . LEU A 1 111 ? 11.050 2.252 -26.333 1.00 90.88 111 LEU A CA 1
ATOM 875 C C . LEU A 1 111 ? 10.637 1.224 -25.282 1.00 90.88 111 LEU A C 1
ATOM 877 O O . LEU A 1 111 ? 9.462 1.125 -24.950 1.00 90.88 111 LEU A O 1
ATOM 881 N N . LEU A 1 112 ? 11.604 0.535 -24.681 1.00 89.12 112 LEU A N 1
ATOM 882 C CA . LEU A 1 112 ? 11.328 -0.485 -23.677 1.00 89.12 112 LEU A CA 1
ATOM 883 C C . LEU A 1 112 ? 10.688 0.102 -22.409 1.00 89.12 112 LEU A C 1
ATOM 885 O O . LEU A 1 112 ? 9.789 -0.501 -21.828 1.00 89.12 112 LEU A O 1
ATOM 889 N N . LYS A 1 113 ? 11.106 1.304 -21.988 1.00 87.12 113 LYS A N 1
ATOM 890 C CA . LYS A 1 113 ? 10.449 2.024 -20.885 1.00 87.12 113 LYS A CA 1
ATOM 891 C C . LYS A 1 113 ? 9.012 2.406 -21.227 1.00 87.12 113 LYS A C 1
ATOM 893 O O . LYS A 1 113 ? 8.145 2.298 -20.36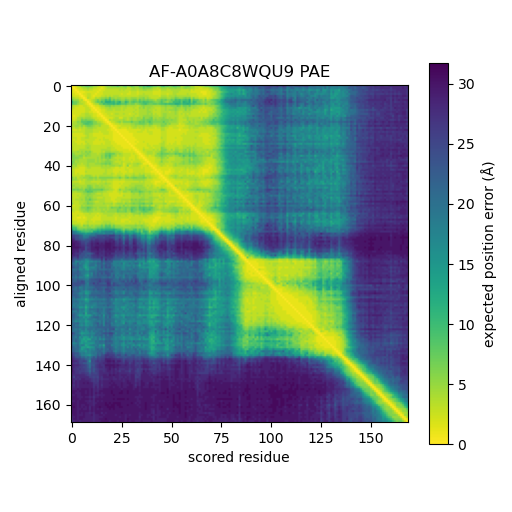4 1.00 87.12 113 LYS A O 1
ATOM 898 N N . GLN A 1 114 ? 8.770 2.863 -22.453 1.00 88.44 114 GLN A N 1
ATOM 899 C CA . GLN A 1 114 ? 7.435 3.225 -22.920 1.00 88.44 114 GLN A CA 1
ATOM 900 C C . GLN A 1 114 ? 6.518 1.999 -22.958 1.00 88.44 114 GLN A C 1
ATOM 902 O O . GLN A 1 114 ? 5.452 2.030 -22.352 1.00 88.44 114 GLN A O 1
ATOM 907 N N . GLU A 1 115 ? 6.972 0.900 -23.558 1.00 90.12 115 GLU A N 1
ATOM 908 C CA . GLU A 1 115 ? 6.217 -0.352 -23.618 1.00 90.12 115 GLU A CA 1
ATOM 909 C C . GLU A 1 115 ? 5.923 -0.893 -22.214 1.00 90.12 115 GLU A C 1
ATOM 911 O O . GLU A 1 115 ? 4.800 -1.292 -21.911 1.00 90.12 115 GLU A O 1
ATOM 916 N N . HIS A 1 116 ? 6.914 -0.871 -21.320 1.00 86.12 116 HIS A N 1
ATOM 917 C CA . HIS A 1 116 ? 6.716 -1.275 -19.933 1.00 86.12 116 HIS A CA 1
ATOM 918 C C . HIS A 1 116 ? 5.637 -0.430 -19.245 1.00 86.12 116 HIS A C 1
ATOM 920 O O . HIS A 1 116 ? 4.760 -0.978 -18.580 1.00 86.12 116 HIS A O 1
ATOM 926 N N . GLN A 1 117 ? 5.659 0.889 -19.444 1.00 81.81 117 GLN A N 1
ATOM 927 C CA . GLN A 1 117 ? 4.658 1.789 -18.881 1.00 81.81 117 GLN A CA 1
ATOM 928 C C . GLN A 1 117 ? 3.260 1.523 -19.450 1.00 81.81 117 GLN A C 1
ATOM 930 O O . GLN A 1 117 ? 2.288 1.489 -18.698 1.00 81.81 117 GLN A O 1
ATOM 935 N N . GLU A 1 118 ? 3.146 1.287 -20.756 1.00 87.12 118 GLU A N 1
ATOM 936 C CA . GLU A 1 118 ? 1.876 0.916 -21.385 1.00 87.12 118 GLU A CA 1
ATOM 937 C C . GLU A 1 118 ? 1.351 -0.422 -20.856 1.00 87.12 118 GLU A C 1
ATOM 939 O O . GLU A 1 118 ? 0.157 -0.559 -20.591 1.00 87.12 118 GLU A O 1
ATOM 944 N N . ARG A 1 119 ? 2.234 -1.401 -20.635 1.00 82.19 119 ARG A N 1
ATOM 945 C CA . ARG A 1 119 ? 1.870 -2.690 -20.033 1.00 82.19 119 ARG A CA 1
ATOM 946 C C . ARG A 1 119 ? 1.392 -2.538 -18.594 1.00 82.19 119 ARG A C 1
ATOM 948 O O . ARG A 1 119 ? 0.407 -3.170 -18.231 1.00 82.19 119 ARG A O 1
ATOM 955 N N . LEU A 1 120 ? 2.038 -1.686 -17.798 1.00 81.69 120 LEU A N 1
ATOM 956 C CA . LEU A 1 120 ? 1.578 -1.378 -16.442 1.00 81.69 120 LEU A CA 1
ATOM 957 C C . LEU A 1 120 ? 0.207 -0.695 -16.445 1.00 81.69 120 LEU A C 1
ATOM 959 O O . LEU A 1 120 ? -0.617 -0.988 -15.588 1.00 81.69 120 LEU A O 1
ATOM 963 N N . GLN A 1 121 ? -0.064 0.187 -17.408 1.00 81.25 121 GLN A N 1
ATOM 964 C CA . GLN A 1 121 ? -1.372 0.842 -17.527 1.00 81.25 121 GLN A CA 1
ATOM 965 C C . GLN A 1 121 ? -2.481 -0.113 -17.979 1.00 81.25 121 GLN A C 1
ATOM 967 O O . GLN A 1 121 ? -3.639 0.084 -17.625 1.00 81.25 121 GLN A O 1
ATOM 972 N N . ARG A 1 122 ? -2.135 -1.140 -18.761 1.00 87.44 122 ARG A N 1
ATOM 973 C CA . ARG A 1 122 ? -3.072 -2.159 -19.257 1.00 87.44 122 ARG A CA 1
ATOM 974 C C . ARG A 1 122 ? -3.195 -3.376 -18.342 1.00 87.44 122 ARG A C 1
ATOM 976 O O . ARG A 1 122 ? -3.873 -4.329 -18.719 1.00 87.44 122 ARG A O 1
ATOM 983 N N . ILE A 1 123 ? -2.541 -3.370 -17.180 1.00 85.81 123 ILE A N 1
ATOM 984 C CA . ILE A 1 123 ? -2.552 -4.513 -16.270 1.00 85.81 123 ILE A CA 1
ATOM 985 C C . ILE A 1 123 ? -3.990 -4.840 -15.848 1.00 85.81 123 ILE A C 1
ATOM 987 O O . ILE A 1 123 ? -4.727 -3.977 -15.367 1.00 85.81 123 ILE A O 1
ATOM 991 N N . SER A 1 124 ? -4.413 -6.085 -16.073 1.00 86.00 124 SER A N 1
ATOM 992 C CA . SER A 1 124 ? -5.755 -6.528 -15.701 1.00 86.00 124 SER A CA 1
ATOM 993 C C . SER A 1 124 ? -5.818 -6.941 -14.228 1.00 86.00 124 SER A C 1
ATOM 995 O O . SER A 1 124 ? -4.795 -7.205 -13.592 1.00 86.00 124 SER A O 1
ATOM 997 N N . LEU A 1 125 ? -7.033 -7.049 -13.678 1.00 80.12 125 LEU A N 1
ATOM 998 C CA . LEU A 1 125 ? -7.228 -7.566 -12.321 1.00 80.12 125 LEU A CA 1
ATOM 999 C C . LEU A 1 125 ? -6.644 -8.982 -12.169 1.00 80.12 125 LEU A C 1
ATOM 1001 O O . LEU A 1 125 ? -5.967 -9.249 -11.184 1.00 80.12 125 LEU A O 1
ATOM 1005 N N . GLY A 1 126 ? -6.810 -9.846 -13.176 1.00 82.31 126 GLY A N 1
ATOM 1006 C CA . GLY A 1 126 ? -6.247 -11.200 -13.163 1.00 82.31 126 GLY A CA 1
ATOM 1007 C C . GLY A 1 126 ? -4.715 -11.228 -13.234 1.00 82.31 126 GLY A C 1
ATOM 1008 O O . GLY A 1 126 ? -4.079 -12.111 -12.662 1.00 82.31 126 GLY A O 1
ATOM 1009 N N . ASP A 1 127 ? -4.085 -10.253 -13.896 1.00 84.31 127 ASP A N 1
ATOM 1010 C CA . ASP A 1 127 ? -2.625 -10.093 -13.847 1.00 84.31 127 ASP A CA 1
ATOM 1011 C C . ASP A 1 127 ? -2.160 -9.699 -12.446 1.00 84.31 127 ASP A C 1
ATOM 1013 O O . ASP A 1 127 ? -1.192 -10.258 -11.932 1.00 84.31 127 ASP A O 1
ATOM 1017 N N . LEU A 1 128 ? -2.878 -8.770 -11.811 1.00 83.38 128 LEU A N 1
ATOM 1018 C CA . LEU A 1 128 ? -2.579 -8.323 -10.457 1.00 83.38 128 LEU A CA 1
ATOM 1019 C C . LEU A 1 128 ? -2.756 -9.453 -9.432 1.00 83.38 128 LEU A C 1
ATOM 1021 O O . LEU A 1 128 ? -1.916 -9.608 -8.550 1.00 83.38 128 LEU A O 1
ATOM 1025 N N . GLU A 1 129 ? -3.801 -10.270 -9.568 1.00 77.44 129 GLU A N 1
ATOM 1026 C CA . GLU A 1 129 ? -4.042 -11.438 -8.711 1.00 77.44 129 GLU A CA 1
ATOM 1027 C C . GLU A 1 129 ? -2.927 -12.479 -8.837 1.00 77.44 129 GLU A C 1
ATOM 1029 O O . GLU A 1 129 ? -2.439 -12.981 -7.826 1.00 77.44 129 GLU A O 1
ATOM 1034 N N . ARG A 1 130 ? -2.459 -12.760 -10.059 1.00 81.25 130 ARG A N 1
ATOM 1035 C CA . ARG A 1 130 ? -1.324 -13.670 -10.286 1.00 81.25 130 ARG A CA 1
ATOM 1036 C C . ARG A 1 130 ? -0.029 -13.138 -9.680 1.00 81.25 130 ARG A C 1
ATOM 1038 O O . ARG A 1 130 ? 0.704 -13.892 -9.046 1.00 81.25 130 ARG A O 1
ATOM 1045 N N . LEU A 1 131 ? 0.238 -11.839 -9.827 1.00 81.88 131 LEU A N 1
ATOM 1046 C CA . LEU A 1 131 ? 1.391 -11.200 -9.186 1.00 81.88 131 LEU A CA 1
ATOM 1047 C C . LEU A 1 131 ? 1.299 -11.272 -7.659 1.00 81.88 131 LEU A C 1
ATOM 1049 O O . LEU A 1 131 ? 2.292 -11.576 -7.003 1.00 81.88 131 LEU A O 1
ATOM 1053 N N . ALA A 1 132 ? 0.112 -11.035 -7.096 1.00 76.00 132 ALA A N 1
ATOM 1054 C CA . ALA A 1 132 ? -0.117 -11.145 -5.662 1.00 76.00 132 ALA A CA 1
ATOM 1055 C C . ALA A 1 132 ? 0.108 -12.579 -5.163 1.00 76.00 132 ALA A C 1
ATOM 1057 O O . ALA A 1 132 ? 0.755 -12.765 -4.140 1.00 76.00 132 ALA A O 1
ATOM 1058 N N . GLN A 1 133 ? -0.346 -13.596 -5.900 1.00 75.81 133 GLN A N 1
ATOM 1059 C CA . GLN A 1 133 ? -0.113 -15.001 -5.551 1.00 75.81 133 GLN A CA 1
ATOM 1060 C C . GLN A 1 133 ? 1.380 -15.342 -5.511 1.00 75.81 133 GLN A C 1
ATOM 1062 O O . GLN A 1 133 ? 1.829 -15.932 -4.535 1.00 75.81 133 GLN A O 1
ATOM 1067 N N . CYS A 1 134 ? 2.177 -14.908 -6.493 1.00 68.81 134 CYS A N 1
ATOM 1068 C CA . CYS A 1 134 ? 3.629 -15.126 -6.457 1.00 68.81 134 CYS A CA 1
ATOM 1069 C C . CYS A 1 134 ? 4.307 -14.493 -5.230 1.00 68.81 134 CYS A C 1
ATOM 1071 O O . CYS A 1 134 ? 5.314 -15.012 -4.760 1.00 68.81 134 CYS A O 1
ATOM 1073 N N . LEU A 1 135 ? 3.771 -13.382 -4.717 1.00 67.38 135 LEU A N 1
ATOM 1074 C CA . LEU A 1 135 ? 4.310 -12.684 -3.546 1.00 67.38 135 LEU A CA 1
ATOM 1075 C C . LEU A 1 135 ? 3.813 -13.264 -2.212 1.00 67.38 135 LEU A C 1
ATOM 1077 O O . LEU A 1 135 ? 4.489 -13.110 -1.202 1.00 67.38 135 LEU A O 1
ATOM 1081 N N . LEU A 1 136 ? 2.645 -13.910 -2.200 1.00 61.88 136 LEU A N 1
ATOM 1082 C CA . LEU A 1 136 ? 2.016 -14.476 -1.000 1.00 61.88 136 LEU A CA 1
ATOM 1083 C C . LEU A 1 136 ? 2.366 -15.956 -0.756 1.00 61.88 136 LEU A C 1
ATOM 1085 O O . LEU A 1 136 ? 2.043 -16.482 0.303 1.00 61.88 136 LEU A O 1
ATOM 1089 N N . VAL A 1 137 ? 2.999 -16.644 -1.713 1.00 56.19 137 VAL A N 1
ATOM 1090 C CA . VAL A 1 137 ? 3.391 -18.067 -1.582 1.00 56.19 137 VAL A CA 1
ATOM 1091 C C . VAL A 1 137 ? 4.620 -18.269 -0.671 1.00 56.19 137 VAL A C 1
ATOM 1093 O O . VAL A 1 137 ? 4.883 -19.387 -0.235 1.00 56.19 137 VAL A O 1
ATOM 1096 N N . GLU A 1 138 ? 5.325 -17.203 -0.291 1.00 48.97 138 GLU A N 1
ATOM 1097 C CA . GLU A 1 138 ? 6.431 -17.232 0.682 1.00 48.97 138 GLU A CA 1
ATOM 1098 C C . GLU A 1 138 ? 5.933 -17.131 2.142 1.00 48.97 138 GLU A C 1
ATOM 1100 O O . GLU A 1 138 ? 6.404 -16.296 2.905 1.00 48.97 138 GLU A O 1
ATOM 1105 N N . GLU A 1 139 ? 4.993 -17.978 2.571 1.00 42.03 139 GLU A N 1
ATOM 1106 C CA . GLU A 1 139 ? 4.788 -18.219 4.009 1.00 42.03 139 GLU A CA 1
ATOM 1107 C C . GLU A 1 139 ? 4.561 -19.715 4.286 1.00 42.03 139 GLU A C 1
ATOM 1109 O O . GLU A 1 139 ? 3.497 -20.256 3.966 1.00 42.03 139 GLU A O 1
ATOM 1114 N N . PRO A 1 140 ? 5.527 -20.424 4.909 1.00 37.59 140 PRO A N 1
ATOM 1115 C CA . PRO A 1 140 ? 5.228 -21.700 5.532 1.00 37.59 140 PRO A CA 1
ATOM 1116 C C . PRO A 1 140 ? 4.294 -21.429 6.713 1.00 37.59 140 PRO A C 1
ATOM 1118 O O . PRO A 1 140 ? 4.659 -20.757 7.677 1.00 37.59 140 PRO A O 1
ATOM 1121 N N . VAL A 1 141 ? 3.078 -21.964 6.631 1.00 37.53 141 VAL A N 1
ATOM 1122 C CA . VAL A 1 141 ? 2.113 -21.978 7.731 1.00 37.53 141 VAL A CA 1
ATOM 1123 C C . VAL A 1 141 ? 2.749 -22.702 8.923 1.00 37.53 141 VAL A C 1
ATOM 1125 O O . VAL A 1 141 ? 2.812 -23.930 8.961 1.00 37.53 141 VAL A O 1
ATOM 1128 N N . VAL A 1 142 ? 3.248 -21.940 9.897 1.00 41.31 142 VAL A N 1
ATOM 1129 C CA . VAL A 1 142 ? 3.582 -22.454 11.228 1.00 41.31 142 VAL A CA 1
ATOM 1130 C C . VAL A 1 142 ? 2.300 -22.415 12.052 1.00 41.31 142 VAL A C 1
ATOM 1132 O O . VAL A 1 142 ? 1.936 -21.393 12.633 1.00 41.31 142 VAL A O 1
ATOM 1135 N N . GLU A 1 143 ? 1.598 -23.545 12.066 1.00 39.09 143 GLU A N 1
ATOM 1136 C CA . GLU A 1 143 ? 0.569 -23.841 13.063 1.00 39.09 143 GLU A CA 1
ATOM 1137 C C . GLU A 1 143 ? 1.202 -23.768 14.472 1.00 39.09 143 GLU A C 1
ATOM 1139 O O . GLU A 1 143 ? 2.270 -24.352 14.694 1.00 39.09 143 GLU A O 1
ATOM 1144 N N . PRO A 1 144 ? 0.600 -23.058 15.444 1.00 35.66 144 PRO A N 1
ATOM 1145 C CA . PRO A 1 144 ? 1.118 -23.017 16.807 1.00 35.66 144 PRO A CA 1
ATOM 1146 C C . PRO A 1 144 ? 0.923 -24.376 17.514 1.00 35.66 144 PRO A C 1
ATOM 1148 O O . PRO A 1 144 ? -0.110 -25.021 17.328 1.00 35.66 144 PRO A O 1
ATOM 1151 N N . PRO A 1 145 ? 1.872 -24.827 18.359 1.00 37.31 145 PRO A N 1
ATOM 1152 C CA . PRO A 1 145 ? 1.756 -26.100 19.057 1.00 37.31 145 PRO A CA 1
ATOM 1153 C C . PRO A 1 145 ? 0.800 -25.956 20.247 1.00 37.31 145 PRO A C 1
ATOM 1155 O O . PRO A 1 145 ? 1.093 -25.243 21.205 1.00 37.31 145 PRO A O 1
ATOM 1158 N N . GLY A 1 146 ? -0.333 -26.654 20.189 1.00 35.38 146 GLY A N 1
ATOM 1159 C CA . GLY A 1 146 ? -1.351 -26.658 21.238 1.00 35.38 146 GLY A CA 1
ATOM 1160 C C . GLY A 1 146 ? -1.953 -28.043 21.457 1.00 35.38 146 GLY A C 1
ATOM 1161 O O . GLY A 1 146 ? -2.969 -28.370 20.869 1.00 35.38 146 GLY A O 1
ATOM 1162 N N . GLU A 1 147 ? -1.295 -28.797 22.337 1.00 32.75 147 GLU A N 1
ATOM 1163 C CA . GLU A 1 147 ? -1.864 -29.772 23.282 1.00 32.75 147 GLU A CA 1
ATOM 1164 C C . GLU A 1 147 ? -2.451 -31.117 22.793 1.00 32.75 147 GLU A C 1
ATOM 1166 O O . GLU A 1 147 ? -3.308 -31.239 21.929 1.00 32.75 147 GLU A O 1
ATOM 1171 N N . LYS A 1 148 ? -1.924 -32.166 23.442 1.00 37.66 148 LYS A N 1
ATOM 1172 C CA . LYS A 1 148 ? -2.252 -33.593 23.353 1.00 37.66 148 LYS A CA 1
ATOM 1173 C C . LYS A 1 148 ? -3.742 -33.879 23.558 1.00 37.66 148 LYS A C 1
ATOM 1175 O O . LYS A 1 148 ? -4.252 -33.603 24.637 1.00 37.66 148 LYS A O 1
ATOM 1180 N N . GLU A 1 149 ? -4.301 -34.716 22.690 1.00 31.72 149 GLU A N 1
ATOM 1181 C CA . GLU A 1 149 ? -5.250 -35.746 23.117 1.00 31.72 149 GLU A CA 1
ATOM 1182 C C . GLU A 1 149 ? -4.809 -37.127 22.616 1.00 31.72 149 GLU A C 1
ATOM 1184 O O . GLU A 1 149 ? -4.418 -37.324 21.466 1.00 31.72 149 GLU A O 1
ATOM 1189 N N . ARG A 1 150 ? -4.789 -38.080 23.555 1.00 37.16 150 ARG A N 1
ATOM 1190 C CA . ARG A 1 150 ? -4.589 -39.513 23.320 1.00 37.16 150 ARG A CA 1
ATOM 1191 C C . ARG A 1 150 ? -5.827 -40.073 22.620 1.00 37.16 150 ARG A C 1
ATOM 1193 O O . ARG A 1 150 ? -6.926 -39.855 23.109 1.00 37.16 150 ARG A O 1
ATOM 1200 N N . GLY A 1 151 ? -5.631 -40.900 21.596 1.00 31.22 151 GLY A N 1
ATOM 1201 C CA . GLY A 1 151 ? -6.710 -41.701 21.016 1.00 31.22 151 GLY A CA 1
ATOM 1202 C C . GLY A 1 151 ? -6.276 -42.495 19.787 1.00 31.22 151 GLY A C 1
ATOM 1203 O O . GLY A 1 151 ? -6.445 -42.039 18.671 1.00 31.22 151 GLY A O 1
ATOM 1204 N N . GLU A 1 152 ? -5.655 -43.647 20.038 1.00 33.81 152 GLU A N 1
ATOM 1205 C CA . GLU A 1 152 ? -5.765 -44.904 19.274 1.00 33.81 152 GLU A CA 1
ATOM 1206 C C . GLU A 1 152 ? -5.675 -44.901 17.727 1.00 33.81 152 GLU A C 1
ATOM 1208 O O . GLU A 1 152 ? -6.612 -44.611 16.998 1.00 33.81 152 GLU A O 1
ATOM 1213 N N . HIS A 1 153 ? -4.517 -45.372 17.252 1.00 35.84 153 HIS A N 1
ATOM 1214 C CA . HIS A 1 153 ? -4.356 -46.538 16.368 1.00 35.84 153 HIS A CA 1
ATOM 1215 C C . HIS A 1 153 ? -5.381 -46.748 15.231 1.00 35.84 153 HIS A C 1
ATOM 1217 O O . HIS A 1 153 ? -6.442 -47.322 15.446 1.00 35.84 153 HIS A O 1
ATOM 1223 N N . LEU A 1 154 ? -4.961 -46.481 13.987 1.00 37.69 154 LEU A N 1
ATOM 1224 C CA . LEU A 1 154 ? -5.083 -47.441 12.878 1.00 37.69 154 LEU A CA 1
ATOM 1225 C C . LEU A 1 154 ? -4.189 -47.034 11.696 1.00 37.69 154 LEU A C 1
ATOM 1227 O O . LEU A 1 154 ? -4.279 -45.942 11.141 1.00 37.69 154 LEU A O 1
ATOM 1231 N N . LEU A 1 155 ? -3.285 -47.952 11.359 1.00 40.25 155 LEU A N 1
ATOM 1232 C CA . LEU A 1 155 ? -2.389 -47.934 10.207 1.00 40.25 155 LEU A CA 1
ATOM 1233 C C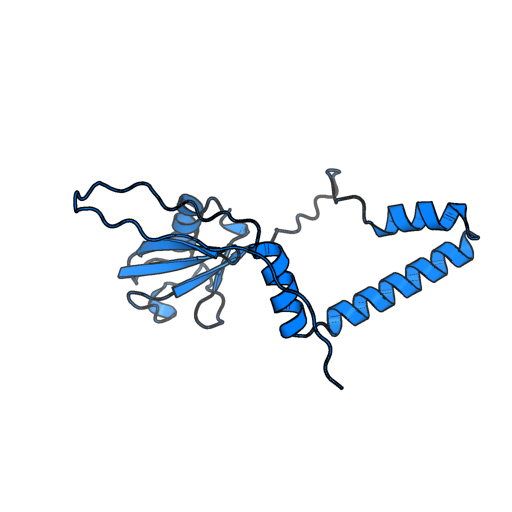 . LEU A 1 155 ? -3.176 -47.921 8.889 1.00 40.25 155 LEU A C 1
ATOM 1235 O O . LEU A 1 155 ? -4.132 -48.677 8.736 1.00 40.25 155 LEU A O 1
ATOM 1239 N N . GLY A 1 156 ? -2.717 -47.140 7.907 1.00 32.97 156 GLY A N 1
ATOM 1240 C CA . GLY A 1 156 ? -3.345 -47.106 6.584 1.00 32.97 156 GLY A CA 1
ATOM 1241 C C . GLY A 1 156 ? -2.585 -46.302 5.529 1.00 32.97 156 GLY A C 1
ATOM 1242 O O . GLY A 1 156 ? -3.081 -45.291 5.061 1.00 32.97 156 GLY A O 1
ATOM 1243 N N . VAL A 1 157 ? -1.371 -46.753 5.196 1.00 37.88 157 VAL A N 1
ATOM 1244 C CA . VAL A 1 157 ? -0.767 -46.770 3.844 1.00 37.88 157 VAL A CA 1
ATOM 1245 C C . VAL A 1 157 ? -0.946 -45.527 2.942 1.00 37.88 157 VAL A C 1
ATOM 1247 O O . VAL A 1 157 ? -1.987 -45.307 2.333 1.00 37.88 157 VAL A O 1
ATOM 1250 N N . ARG A 1 158 ? 0.158 -44.799 2.714 1.00 42.31 158 ARG A N 1
ATOM 1251 C CA . ARG A 1 158 ? 0.338 -43.927 1.537 1.00 42.31 158 ARG A CA 1
ATOM 1252 C C . ARG A 1 158 ? 0.580 -44.765 0.272 1.00 42.31 158 ARG A C 1
ATOM 1254 O O . ARG A 1 158 ? 1.451 -45.632 0.290 1.00 42.31 158 ARG A O 1
ATOM 1261 N N . PRO A 1 159 ? -0.023 -44.376 -0.856 1.00 43.84 159 PRO A N 1
ATOM 1262 C CA . PRO A 1 159 ? 0.695 -44.293 -2.125 1.00 43.84 159 PRO A CA 1
ATOM 1263 C C . PRO A 1 159 ? 0.558 -42.852 -2.650 1.00 43.84 159 PRO A C 1
ATOM 1265 O O . PRO A 1 159 ? -0.500 -42.245 -2.578 1.00 43.84 159 PRO A O 1
ATOM 1268 N N . GLY A 1 160 ? 1.611 -42.160 -3.065 1.00 34.16 160 GLY A N 1
ATOM 1269 C CA . GLY A 1 160 ? 2.563 -42.585 -4.078 1.00 34.16 160 GLY A CA 1
ATOM 1270 C C . GLY A 1 160 ? 2.420 -41.587 -5.225 1.00 34.16 160 GLY A C 1
ATOM 1271 O O . GLY A 1 160 ? 1.508 -41.696 -6.034 1.00 34.16 160 GLY A O 1
ATOM 1272 N N . CYS A 1 161 ? 3.285 -40.572 -5.250 1.00 41.56 161 CYS A N 1
ATOM 1273 C CA . CYS A 1 161 ? 3.466 -39.722 -6.420 1.00 41.56 161 CYS A CA 1
ATOM 1274 C C . CYS A 1 161 ? 3.886 -40.616 -7.590 1.00 41.56 161 CYS A C 1
ATOM 1276 O O . CYS A 1 161 ? 4.929 -41.242 -7.459 1.00 41.56 161 CYS A O 1
ATOM 1278 N N . PHE A 1 162 ? 3.121 -40.686 -8.683 1.00 34.97 162 PHE A N 1
ATOM 1279 C CA . PHE A 1 162 ? 3.603 -40.907 -10.060 1.00 34.97 162 PHE A CA 1
ATOM 1280 C C . PHE A 1 162 ? 2.418 -41.007 -11.041 1.00 34.97 162 PHE A C 1
ATOM 1282 O O . PHE A 1 162 ? 1.455 -41.711 -10.763 1.00 34.97 162 PHE A O 1
ATOM 1289 N N . GLY A 1 163 ? 2.536 -40.382 -12.220 1.00 34.16 163 GLY A N 1
ATOM 1290 C CA . GLY A 1 163 ? 1.640 -40.606 -13.371 1.00 34.16 163 GLY A CA 1
ATOM 1291 C C . GLY A 1 163 ? 1.148 -39.302 -14.000 1.00 34.16 163 GLY A C 1
ATOM 1292 O O . GLY A 1 163 ? 0.130 -38.780 -13.581 1.00 34.16 163 GLY A O 1
ATOM 1293 N N . ARG A 1 164 ? 1.972 -38.616 -14.800 1.00 37.22 164 ARG A N 1
ATOM 1294 C CA . ARG A 1 164 ? 2.125 -38.754 -16.267 1.00 37.22 164 ARG A CA 1
ATOM 1295 C C . ARG A 1 164 ? 1.025 -38.040 -17.065 1.00 37.22 164 ARG A C 1
ATOM 1297 O O . ARG A 1 164 ? -0.138 -38.408 -17.016 1.00 37.22 164 ARG A O 1
ATOM 1304 N N . TYR A 1 165 ? 1.492 -37.067 -17.846 1.00 38.22 165 TYR A N 1
ATOM 1305 C CA . TYR A 1 165 ? 0.894 -36.589 -19.086 1.00 38.22 165 TYR A CA 1
ATOM 1306 C C . TYR A 1 165 ? 0.365 -37.748 -19.935 1.00 38.22 165 TYR A C 1
ATOM 1308 O O . TYR A 1 165 ? 1.120 -38.679 -20.222 1.00 38.22 165 TYR A O 1
ATOM 1316 N N . THR A 1 166 ? -0.857 -37.598 -20.430 1.00 46.06 166 THR A N 1
ATOM 1317 C CA . THR A 1 166 ? -1.214 -38.014 -21.786 1.00 46.06 166 THR A CA 1
ATOM 1318 C C . THR A 1 166 ? -2.131 -36.960 -22.386 1.00 46.06 166 THR A C 1
ATOM 1320 O O . THR A 1 166 ? -3.221 -36.702 -21.879 1.00 46.06 166 THR A O 1
ATOM 1323 N N . ASP A 1 167 ? -1.583 -36.348 -23.427 1.00 41.22 167 ASP A N 1
ATOM 1324 C CA . ASP A 1 167 ? -2.211 -35.664 -24.552 1.00 41.22 167 ASP A CA 1
ATOM 1325 C C . ASP A 1 167 ? -3.486 -36.381 -25.030 1.00 41.22 167 ASP A C 1
ATOM 1327 O O . ASP A 1 167 ? -3.534 -37.615 -25.018 1.00 41.22 167 ASP A O 1
ATOM 1331 N N . GLN A 1 168 ? -4.497 -35.627 -25.465 1.00 45.53 168 GLN A N 1
ATOM 1332 C CA . GLN A 1 168 ? -5.667 -36.182 -26.140 1.00 45.53 168 GLN A CA 1
ATOM 1333 C C . GLN A 1 168 ? -6.074 -35.281 -27.314 1.00 45.53 168 GLN A C 1
ATOM 1335 O O . GLN A 1 168 ? -6.729 -34.258 -27.115 1.00 45.53 168 GLN A O 1
ATOM 1340 N N . GLU A 1 169 ? -5.681 -35.705 -28.516 1.00 40.22 169 GLU A N 1
ATOM 1341 C CA . GLU A 1 169 ? -6.463 -35.593 -29.757 1.00 40.22 169 GLU A CA 1
ATOM 1342 C C . GLU A 1 169 ? -6.979 -36.988 -30.136 1.00 40.22 169 GLU A C 1
ATOM 1344 O O . GLU A 1 169 ? -6.218 -37.971 -29.956 1.00 40.22 169 GLU A O 1
#

Solvent-accessible surface area (backbone atoms only — not comparable to full-atom values): 10681 Å² total; per-residue (Å²): 78,45,34,36,40,34,39,84,84,75,50,69,50,80,45,82,48,60,50,81,41,40,40,48,58,50,37,50,56,45,21,74,73,68,73,45,60,58,91,30,55,42,47,32,45,96,89,39,74,65,54,56,92,40,38,37,48,80,72,67,54,52,69,71,36,69,34,38,38,44,78,48,82,76,82,71,85,60,89,67,92,74,81,69,75,74,57,64,68,57,58,50,46,57,56,37,52,74,79,41,57,74,67,55,36,53,50,52,55,49,52,53,53,50,53,50,51,53,50,63,72,63,59,46,72,70,56,52,51,52,55,48,49,70,67,62,68,82,60,85,86,76,78,79,93,77,82,90,80,90,77,81,91,82,91,78,82,90,82,78,94,81,84,78,92,77,88,84,133

pLDDT: mean 73.51, std 21.0, range [31.22, 91.88]

Radius of gyration: 25.22 Å; Cα contacts (8 Å, |Δi|>4): 140; chains: 1; bounding box: 49×62×54 Å

Mean predicted aligned error: 17.25 Å

Nearest PDB structures (foldseek):
  2mws-assembly1_A  TM=9.834E-01  e=4.581E-08  Homo sapiens
  2n2k-assembly1_A  TM=9.864E-01  e=9.881E-08  Homo sapiens
  1ogw-assembly1_A  TM=9.869E-01  e=9.881E-08  Homo sapiens
  6o82-assembly2_D  TM=9.579E-01  e=4.581E-08  Schizosaccharomyces pombe 972h-
  9emk-assembly3_F  TM=9.559E-01  e=9.881E-08  Homo sapiens